Protein AF-A0A5J4TU81-F1 (afdb_monomer_lite)

Foldseek 3Di:
DDPPPPPPQDKDKDWDWDWDQDPVRDIDIDIDIDIGSPPDLALVVVLVVVLVVCVDPVCVPAQEDEAEACLPPRCPHPVNVCQLQPPVHHSDPNYHYDYDRNHNDPPVVVVVVVD

Sequence (115 aa):
MSHSFFEQLPVTYLNAICFKIDENNELVEKSIAILSPVISHTGSFTLSSLARLFQSEFFNDIKTCFGYSDGGPHFRNQQLVCMLLRKGAPLIKDVMFQVSFCELFRGKEHVDQFF

Radius of gyration: 16.77 Å; chains: 1; bounding box: 57×35×37 Å

pLDDT: mean 76.43, std 12.28, range [37.78, 92.19]

Secondary structure (DSSP, 8-state):
-----------EEEEEEEEEE-TTS-EEEEEEEEEES-----HHHHHHHHHHHTTSGGGTT--EEEEE----TTTS-HHHHHHHH-TTS-SSTT-EEEEES--S-SSHHHHGGG-

Organism: NCBI:txid222440

Structure (mmCIF, N/CA/C/O backbone):
data_AF-A0A5J4TU81-F1
#
_entry.id   AF-A0A5J4TU81-F1
#
loop_
_atom_site.group_PDB
_atom_site.id
_atom_site.type_symbol
_atom_site.label_atom_id
_atom_site.label_alt_id
_atom_site.label_comp_id
_atom_site.label_asym_id
_atom_site.label_entity_id
_atom_site.label_seq_id
_atom_site.pdbx_PDB_ins_code
_atom_site.Cartn_x
_atom_site.Cartn_y
_atom_site.Cartn_z
_atom_site.occupancy
_atom_site.B_iso_or_equiv
_atom_site.auth_seq_id
_atom_site.auth_comp_id
_at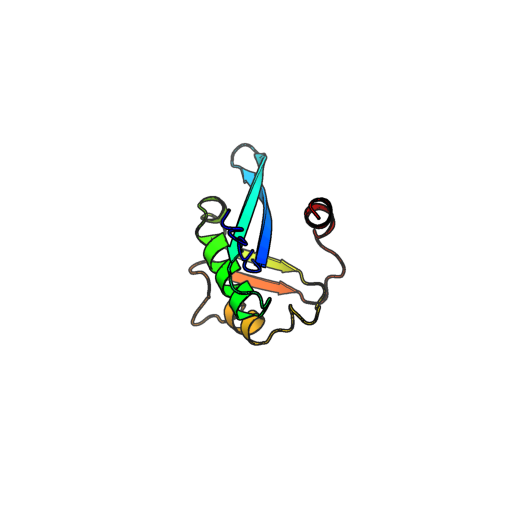om_site.auth_asym_id
_atom_site.auth_atom_id
_atom_site.pdbx_PDB_model_num
ATOM 1 N N . MET A 1 1 ? 47.410 9.558 -2.518 1.00 37.78 1 MET A N 1
ATOM 2 C CA . MET A 1 1 ? 46.058 10.069 -2.212 1.00 37.78 1 MET A CA 1
ATOM 3 C C . MET A 1 1 ? 45.063 9.143 -2.891 1.00 37.78 1 MET A C 1
ATOM 5 O O . MET A 1 1 ? 45.043 9.116 -4.113 1.00 37.78 1 MET A O 1
ATOM 9 N N . SER A 1 2 ? 44.346 8.299 -2.143 1.00 44.12 2 SER A N 1
ATOM 10 C CA . SER A 1 2 ? 43.311 7.439 -2.726 1.00 44.12 2 SER A CA 1
ATOM 11 C C . SER A 1 2 ? 42.053 8.273 -2.936 1.00 44.12 2 SER A C 1
ATOM 13 O O . SER A 1 2 ? 41.410 8.684 -1.972 1.00 44.12 2 SER A O 1
ATOM 15 N N . HIS A 1 3 ? 41.710 8.542 -4.192 1.00 45.94 3 HIS A N 1
ATOM 16 C CA . HIS A 1 3 ? 40.361 8.964 -4.536 1.00 45.94 3 HIS A CA 1
ATOM 17 C C . HIS A 1 3 ? 39.448 7.753 -4.359 1.00 45.94 3 HIS A C 1
ATOM 19 O O . HIS A 1 3 ? 39.275 6.949 -5.270 1.00 45.94 3 HIS A O 1
ATOM 25 N N . SER A 1 4 ? 38.914 7.593 -3.152 1.00 50.62 4 SER A N 1
ATOM 26 C CA . SER A 1 4 ? 37.779 6.715 -2.909 1.00 50.62 4 SER A CA 1
ATOM 27 C C . SER A 1 4 ? 36.593 7.341 -3.636 1.00 50.62 4 SER A C 1
ATOM 29 O O . SER A 1 4 ? 35.949 8.252 -3.119 1.00 50.62 4 SER A O 1
ATOM 31 N N . PHE A 1 5 ? 36.348 6.920 -4.876 1.00 52.16 5 PHE A N 1
ATOM 32 C CA . PHE A 1 5 ? 35.055 7.147 -5.501 1.00 52.16 5 PHE A CA 1
ATOM 33 C C . PHE A 1 5 ? 34.042 6.408 -4.632 1.00 52.16 5 PHE A C 1
ATOM 35 O O . PHE A 1 5 ? 34.023 5.180 -4.595 1.00 52.16 5 PHE A O 1
ATOM 42 N N . PHE A 1 6 ? 33.239 7.146 -3.871 1.00 52.78 6 PHE A N 1
ATOM 43 C CA . PHE A 1 6 ? 31.991 6.589 -3.383 1.00 52.78 6 PHE A CA 1
ATOM 44 C C . PHE A 1 6 ? 31.163 6.318 -4.638 1.00 52.78 6 PHE A C 1
ATOM 46 O O . PHE A 1 6 ? 30.644 7.255 -5.242 1.00 52.78 6 PHE A O 1
ATOM 53 N N . GLU A 1 7 ? 31.101 5.062 -5.083 1.00 59.34 7 GLU A N 1
ATOM 54 C CA . GLU A 1 7 ? 30.085 4.643 -6.041 1.00 59.34 7 GLU A CA 1
ATOM 55 C C . GLU A 1 7 ? 28.736 4.894 -5.363 1.00 59.34 7 GLU A C 1
ATOM 57 O O . GLU A 1 7 ? 28.292 4.122 -4.512 1.00 59.34 7 GLU A O 1
ATOM 62 N N . GLN A 1 8 ? 28.116 6.038 -5.660 1.00 60.78 8 GLN A N 1
ATOM 63 C CA . GLN A 1 8 ? 26.733 6.284 -5.287 1.00 60.78 8 GLN A CA 1
ATOM 64 C C . GLN A 1 8 ? 25.894 5.285 -6.070 1.00 60.78 8 GLN A C 1
ATOM 66 O O . GLN A 1 8 ? 25.576 5.490 -7.241 1.00 60.78 8 GLN A O 1
ATOM 71 N N . LEU A 1 9 ? 25.591 4.161 -5.425 1.00 64.31 9 LEU A N 1
ATOM 72 C CA . LEU A 1 9 ? 24.659 3.197 -5.972 1.00 64.31 9 LEU A CA 1
ATOM 73 C C . LEU A 1 9 ? 23.308 3.905 -6.124 1.00 64.31 9 LEU A C 1
ATOM 75 O O . LEU A 1 9 ? 22.847 4.526 -5.162 1.00 64.31 9 LEU A O 1
ATOM 79 N N . PRO A 1 10 ? 22.676 3.852 -7.306 1.00 68.62 10 PRO A N 1
ATOM 80 C CA . PRO A 1 10 ? 21.355 4.429 -7.489 1.00 68.62 10 PRO A CA 1
ATOM 81 C C . PRO A 1 10 ? 20.379 3.784 -6.499 1.00 68.62 10 PRO A C 1
ATOM 83 O O . PRO A 1 10 ? 20.224 2.563 -6.459 1.00 68.62 10 PRO A O 1
ATOM 86 N N . VAL A 1 11 ? 19.738 4.618 -5.681 1.00 73.38 11 VAL A N 1
ATOM 87 C CA . VAL A 1 11 ? 18.707 4.206 -4.726 1.00 73.38 11 VAL A CA 1
ATOM 88 C C . VAL A 1 11 ? 17.373 4.716 -5.239 1.00 73.38 11 VAL A C 1
ATOM 90 O O . VAL A 1 11 ? 17.218 5.898 -5.539 1.00 73.38 11 VAL A O 1
ATOM 93 N N . THR A 1 12 ? 16.397 3.825 -5.321 1.00 74.06 12 THR A N 1
ATOM 94 C CA . THR A 1 12 ? 15.008 4.199 -5.533 1.00 74.06 12 THR A CA 1
ATOM 95 C C . THR A 1 12 ? 14.361 4.543 -4.200 1.00 74.06 12 THR A C 1
ATOM 97 O O . THR A 1 12 ? 14.566 3.880 -3.182 1.00 74.06 12 THR A O 1
ATOM 100 N N . TYR A 1 13 ? 13.538 5.581 -4.227 1.00 76.12 13 TYR A N 1
ATOM 101 C CA . TYR A 1 13 ? 12.821 6.100 -3.080 1.00 76.12 13 TYR A CA 1
ATOM 102 C C . TYR A 1 13 ? 11.319 6.079 -3.360 1.00 76.12 13 TYR A C 1
ATOM 104 O O . TYR A 1 13 ? 10.870 6.462 -4.442 1.00 76.12 13 TYR A O 1
ATOM 112 N N . LEU A 1 14 ? 10.547 5.607 -2.384 1.00 78.81 14 LEU A N 1
ATOM 113 C CA . LEU A 1 14 ? 9.104 5.792 -2.333 1.00 78.81 14 LEU A CA 1
ATOM 114 C C . LEU A 1 14 ? 8.772 6.592 -1.079 1.00 78.81 14 LEU A C 1
ATOM 116 O O . LEU A 1 14 ? 9.141 6.185 0.023 1.00 78.81 14 LEU A O 1
ATOM 120 N N . ASN A 1 15 ? 8.054 7.698 -1.259 1.00 80.81 15 ASN A N 1
ATOM 121 C CA . ASN A 1 15 ? 7.467 8.445 -0.158 1.00 80.81 15 ASN A CA 1
ATOM 122 C C . ASN A 1 15 ? 5.984 8.134 -0.031 1.00 80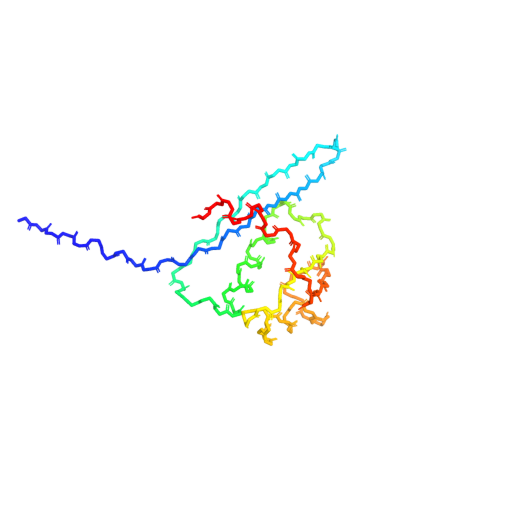.81 15 ASN A C 1
ATOM 124 O O . ASN A 1 15 ? 5.276 8.059 -1.037 1.00 80.81 15 ASN A O 1
ATOM 128 N N . ALA A 1 16 ? 5.510 8.037 1.201 1.00 82.38 16 ALA A N 1
ATOM 129 C CA . ALA A 1 16 ? 4.096 8.062 1.514 1.00 82.38 16 ALA A CA 1
ATOM 130 C C . ALA A 1 16 ? 3.852 9.127 2.579 1.00 82.38 16 ALA A C 1
ATOM 132 O O . ALA A 1 16 ? 4.453 9.083 3.649 1.00 82.38 16 ALA A O 1
ATOM 133 N N . ILE A 1 17 ? 2.954 10.061 2.285 1.00 82.62 17 ILE A N 1
ATOM 134 C CA . ILE A 1 17 ? 2.450 11.025 3.261 1.00 82.62 17 ILE A CA 1
ATOM 135 C C . ILE A 1 17 ? 1.053 10.574 3.629 1.00 82.62 17 ILE A C 1
ATOM 137 O O . ILE A 1 17 ? 0.208 10.333 2.765 1.00 82.62 17 ILE A O 1
ATOM 141 N N . CYS A 1 18 ? 0.855 10.346 4.914 1.00 85.44 18 CYS A N 1
ATOM 142 C CA . CYS A 1 18 ? -0.309 9.664 5.433 1.00 85.44 18 CYS A CA 1
ATOM 143 C C . CYS A 1 18 ? -0.993 10.575 6.434 1.00 85.44 18 CYS A C 1
ATOM 145 O O . CYS A 1 18 ? -0.379 11.020 7.396 1.00 85.44 18 CYS A O 1
ATOM 147 N N . PHE A 1 19 ? -2.273 10.820 6.203 1.00 85.31 19 PHE A N 1
ATOM 148 C CA . PHE A 1 19 ? -3.102 11.644 7.061 1.00 85.31 19 PHE A CA 1
ATOM 149 C C . PHE A 1 19 ? -4.134 10.755 7.739 1.00 85.31 19 PHE A C 1
ATOM 151 O O . PHE A 1 19 ? -4.728 9.883 7.097 1.00 85.31 19 PHE A O 1
ATOM 158 N N . LYS A 1 20 ? -4.346 10.973 9.030 1.00 87.38 20 LYS A N 1
ATOM 159 C CA . LYS A 1 20 ? -5.340 10.261 9.827 1.00 87.38 20 LYS A CA 1
ATOM 160 C C . LYS A 1 20 ? -5.961 11.228 10.821 1.00 87.38 20 LYS A C 1
ATOM 162 O O . LYS A 1 20 ? -5.258 12.067 11.359 1.00 87.38 20 LYS A O 1
ATOM 167 N N . ILE A 1 21 ? -7.260 11.104 11.061 1.00 88.00 21 ILE A N 1
ATOM 168 C CA . ILE A 1 21 ? -7.905 11.763 12.198 1.00 88.00 21 ILE A CA 1
ATOM 169 C C . ILE A 1 21 ? -7.839 10.788 13.372 1.00 88.00 21 ILE A C 1
ATOM 171 O O . ILE A 1 21 ? -8.219 9.623 13.213 1.00 88.00 21 ILE A O 1
ATOM 175 N N . ASP A 1 22 ? -7.294 11.223 14.502 1.00 86.75 22 ASP A N 1
ATOM 176 C CA . ASP A 1 22 ? -7.188 10.393 15.700 1.00 86.75 22 ASP A CA 1
ATOM 177 C C . ASP A 1 22 ? -8.487 10.381 16.531 1.00 86.75 22 ASP A C 1
ATOM 179 O O . ASP A 1 22 ? -9.513 10.954 16.160 1.00 86.75 22 ASP A O 1
ATOM 183 N N . GLU A 1 23 ? -8.450 9.694 17.671 1.00 88.88 23 GLU A N 1
ATOM 184 C CA . GLU A 1 23 ? -9.578 9.599 18.605 1.00 88.88 23 GLU A CA 1
ATOM 185 C C . GLU A 1 23 ? -9.982 10.940 19.240 1.00 88.88 23 GLU A C 1
ATOM 187 O O . GLU A 1 23 ? -11.118 11.079 19.697 1.00 88.88 23 GLU A O 1
ATOM 192 N N . ASN A 1 24 ? -9.098 11.940 19.212 1.00 92.19 24 ASN A N 1
ATOM 193 C CA . ASN A 1 24 ? -9.345 13.294 19.710 1.00 92.19 24 ASN A CA 1
ATOM 194 C C . ASN A 1 24 ? -9.852 14.240 18.613 1.00 92.19 24 ASN A C 1
ATOM 196 O O . ASN A 1 24 ? -10.059 15.427 18.870 1.00 92.19 24 ASN A O 1
ATOM 200 N N . ASN A 1 25 ? -10.098 13.716 17.407 1.00 90.00 25 ASN A N 1
ATOM 201 C CA . ASN A 1 25 ? -10.478 14.479 16.224 1.00 90.00 25 ASN A CA 1
ATOM 202 C C . ASN A 1 25 ? -9.366 15.433 15.731 1.00 90.00 25 ASN A C 1
ATOM 204 O O . ASN A 1 25 ? -9.653 16.439 15.075 1.00 90.00 25 ASN A O 1
ATOM 208 N N . GLU A 1 26 ? -8.102 15.111 16.018 1.00 91.00 26 GLU A N 1
ATOM 209 C CA . GLU A 1 26 ? -6.932 15.846 15.537 1.00 91.00 26 GLU A CA 1
ATOM 210 C C . GLU A 1 26 ? -6.351 15.202 14.272 1.00 91.00 26 GLU A C 1
ATOM 212 O O . GLU A 1 26 ? -6.334 13.980 14.111 1.00 91.00 26 GLU A O 1
ATOM 217 N N . LEU A 1 27 ? -5.867 16.038 13.348 1.00 88.62 27 LEU A N 1
ATOM 218 C CA . LEU A 1 27 ? -5.195 15.573 12.138 1.00 88.62 27 LEU A CA 1
ATOM 219 C C . LEU A 1 27 ? -3.754 15.171 12.467 1.00 88.62 27 LEU A C 1
ATOM 221 O O . LEU A 1 27 ? -2.914 16.016 12.769 1.00 88.62 27 LEU A O 1
ATO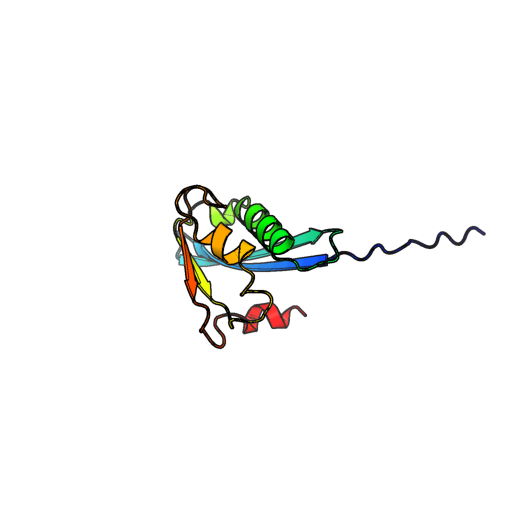M 225 N N . VAL A 1 28 ? -3.458 13.886 12.327 1.00 90.12 28 VAL A N 1
ATOM 226 C CA . VAL A 1 28 ? -2.121 13.315 12.449 1.00 90.12 28 VAL A CA 1
ATOM 227 C C . VAL A 1 28 ? -1.549 13.072 11.059 1.00 90.12 28 VAL A C 1
ATOM 229 O O . VAL A 1 28 ? -2.118 12.331 10.252 1.00 90.12 28 VAL A O 1
ATOM 232 N N . GLU A 1 29 ? -0.392 13.669 10.794 1.00 89.75 29 GLU A N 1
ATOM 233 C CA . GLU A 1 29 ? 0.400 13.429 9.592 1.00 89.75 29 GLU A CA 1
ATOM 234 C C . GLU A 1 29 ? 1.568 12.484 9.898 1.00 89.75 29 GLU A C 1
ATOM 236 O O . GLU A 1 29 ? 2.254 12.609 10.916 1.00 89.75 29 GLU A O 1
ATOM 241 N N . LYS A 1 30 ? 1.826 11.541 8.993 1.00 88.00 30 LYS A N 1
ATOM 242 C CA . LYS A 1 30 ? 2.998 10.674 9.033 1.00 88.00 30 LYS A CA 1
ATOM 243 C C . LYS A 1 30 ? 3.629 10.562 7.655 1.00 88.00 30 LYS A C 1
ATOM 245 O O . LYS A 1 30 ? 3.003 10.081 6.716 1.00 88.00 30 LYS A O 1
ATOM 250 N N . SER A 1 31 ? 4.897 10.945 7.567 1.00 86.81 31 SER A N 1
ATOM 251 C CA . SER A 1 31 ? 5.727 10.732 6.383 1.00 86.81 31 SER A CA 1
ATOM 252 C C . SER A 1 31 ? 6.534 9.444 6.541 1.00 86.81 31 SER A C 1
ATOM 254 O O . SER A 1 31 ? 7.211 9.239 7.554 1.00 86.81 31 SER A O 1
ATOM 256 N N . ILE A 1 32 ? 6.428 8.541 5.569 1.00 85.88 32 ILE A N 1
ATOM 257 C CA . ILE A 1 32 ? 7.133 7.259 5.545 1.00 85.88 32 ILE A CA 1
ATOM 258 C C . ILE A 1 32 ? 7.925 7.166 4.246 1.00 85.88 32 ILE A C 1
ATOM 260 O O . ILE A 1 32 ? 7.368 7.017 3.159 1.00 85.88 32 ILE A O 1
ATOM 264 N N . ALA A 1 33 ? 9.245 7.188 4.394 1.00 85.38 33 ALA A N 1
ATOM 265 C CA . ALA A 1 33 ? 10.200 6.993 3.319 1.00 85.38 33 ALA A CA 1
ATOM 266 C C . ALA A 1 33 ? 10.668 5.533 3.272 1.00 85.38 33 ALA A C 1
ATOM 268 O O . ALA A 1 33 ? 11.159 4.992 4.266 1.00 85.38 33 ALA A O 1
ATOM 269 N N . ILE A 1 34 ? 10.562 4.901 2.104 1.00 83.31 34 ILE A N 1
ATOM 270 C CA . ILE A 1 34 ? 11.105 3.568 1.836 1.00 83.31 34 ILE A CA 1
ATOM 271 C C . ILE A 1 34 ? 12.215 3.713 0.800 1.00 83.31 34 ILE A C 1
ATOM 273 O O . ILE A 1 34 ? 11.970 4.095 -0.344 1.00 83.31 34 ILE A O 1
ATOM 277 N N . LEU A 1 35 ? 13.441 3.400 1.217 1.00 81.12 35 LEU A N 1
ATOM 278 C CA . LEU A 1 35 ? 14.627 3.384 0.366 1.00 81.12 35 LEU A CA 1
ATOM 279 C C . LEU A 1 35 ? 14.915 1.957 -0.092 1.00 81.12 35 LEU A C 1
ATOM 281 O O . LEU A 1 35 ? 14.829 1.015 0.699 1.00 81.12 35 LEU A O 1
ATOM 285 N N . SER A 1 36 ? 15.273 1.797 -1.361 1.00 76.94 36 SER A N 1
ATOM 286 C CA . SER A 1 36 ? 15.592 0.497 -1.941 1.00 76.94 36 SER A CA 1
ATOM 287 C C . SER A 1 36 ? 16.707 0.598 -2.977 1.00 76.94 36 SER A C 1
ATOM 289 O O . SER A 1 36 ? 16.663 1.482 -3.828 1.00 76.94 36 SER A O 1
ATOM 291 N N . PRO A 1 37 ? 17.669 -0.340 -2.987 1.00 73.50 37 PRO A N 1
ATOM 292 C CA . PRO A 1 37 ? 18.662 -0.435 -4.058 1.00 73.50 37 PRO A CA 1
ATOM 293 C C . PRO A 1 37 ? 18.055 -0.936 -5.384 1.00 73.50 37 PRO A C 1
ATOM 295 O O . PRO A 1 37 ? 18.741 -1.011 -6.400 1.00 73.50 37 PRO A O 1
ATOM 298 N N . VAL A 1 38 ? 16.773 -1.326 -5.395 1.00 72.44 38 VAL A N 1
ATOM 299 C CA . VAL A 1 38 ? 16.068 -1.760 -6.606 1.00 72.44 38 VAL A CA 1
ATOM 300 C C . VAL A 1 38 ? 15.721 -0.539 -7.451 1.00 72.44 38 VAL A C 1
ATOM 302 O O . VAL A 1 38 ? 14.710 0.106 -7.212 1.00 72.44 38 VAL A O 1
ATOM 305 N N . ILE A 1 39 ? 16.516 -0.293 -8.489 1.00 69.56 39 ILE A N 1
ATOM 306 C CA . ILE A 1 39 ? 16.373 0.838 -9.425 1.00 69.56 39 ILE A CA 1
ATOM 307 C C . ILE A 1 39 ? 15.108 0.815 -10.296 1.00 69.56 39 ILE A C 1
ATOM 309 O O . ILE A 1 39 ? 14.805 1.774 -11.002 1.00 69.56 39 ILE A O 1
ATOM 313 N N . SER A 1 40 ? 14.390 -0.308 -10.316 1.00 67.06 40 SER A N 1
ATOM 314 C CA . SER A 1 40 ? 13.237 -0.498 -11.192 1.00 67.06 40 SER A CA 1
ATOM 315 C C . SER A 1 40 ? 11.933 -0.320 -10.415 1.00 67.06 40 SER A C 1
ATOM 317 O O . SER A 1 40 ? 11.614 -1.104 -9.521 1.00 67.06 40 SER A O 1
ATOM 319 N N . HIS A 1 41 ? 11.139 0.683 -10.799 1.00 67.44 41 HIS A N 1
ATOM 320 C CA . HIS A 1 41 ? 9.782 0.919 -10.288 1.00 67.44 41 HIS A CA 1
ATOM 321 C C . HIS A 1 41 ? 8.778 -0.073 -10.901 1.00 67.44 41 HIS A C 1
ATOM 323 O O . HIS A 1 41 ? 7.808 0.291 -11.569 1.00 67.44 41 HIS A O 1
ATOM 329 N N . THR A 1 42 ? 9.067 -1.359 -10.734 1.00 74.44 42 THR A N 1
ATOM 330 C CA . THR A 1 42 ? 8.214 -2.465 -11.165 1.00 74.44 42 THR A CA 1
ATOM 331 C C . THR A 1 42 ? 7.057 -2.662 -10.186 1.00 74.44 42 THR A C 1
ATOM 333 O O . THR A 1 42 ? 7.109 -2.219 -9.039 1.00 74.44 42 THR A O 1
ATOM 336 N N . GLY A 1 43 ? 6.011 -3.378 -10.613 1.00 74.25 43 GLY A N 1
ATOM 337 C CA . GLY A 1 43 ? 4.882 -3.702 -9.737 1.00 74.25 43 GLY A CA 1
ATOM 338 C C . GLY A 1 43 ? 5.307 -4.448 -8.467 1.00 74.25 43 GLY A C 1
ATOM 339 O O . GLY A 1 43 ? 4.740 -4.206 -7.407 1.00 74.25 43 GLY A O 1
ATOM 340 N N . SER A 1 44 ? 6.344 -5.290 -8.535 1.00 78.12 44 SER A N 1
ATOM 341 C CA . SER A 1 44 ? 6.917 -5.961 -7.361 1.00 78.12 44 SER A CA 1
ATOM 342 C C . SER A 1 44 ? 7.532 -4.980 -6.364 1.00 78.12 44 SER A C 1
ATOM 344 O O . SER A 1 44 ? 7.279 -5.117 -5.170 1.00 78.12 44 SER A O 1
ATOM 346 N N . PHE A 1 45 ? 8.271 -3.966 -6.830 1.00 79.50 45 PHE A N 1
ATOM 347 C CA . PHE A 1 45 ? 8.797 -2.918 -5.954 1.00 79.50 45 PHE A CA 1
ATOM 348 C C . PHE A 1 45 ? 7.661 -2.175 -5.239 1.00 79.50 45 PHE A C 1
ATOM 350 O O . PHE A 1 45 ? 7.693 -2.029 -4.018 1.00 79.50 45 PHE A O 1
ATOM 357 N N . THR A 1 46 ? 6.612 -1.780 -5.968 1.00 79.50 46 THR A N 1
ATOM 358 C CA . THR A 1 46 ? 5.444 -1.116 -5.372 1.00 79.50 46 THR A CA 1
ATOM 359 C C . THR A 1 46 ? 4.748 -1.998 -4.333 1.00 79.50 46 THR A C 1
ATOM 361 O O . THR A 1 46 ? 4.401 -1.513 -3.258 1.00 79.50 46 THR A O 1
ATOM 364 N N . LEU A 1 47 ? 4.579 -3.295 -4.610 1.00 84.00 47 LEU A N 1
ATOM 365 C CA . LEU A 1 47 ? 3.971 -4.244 -3.671 1.00 84.00 47 LEU A CA 1
ATOM 366 C C . LEU A 1 47 ? 4.808 -4.425 -2.401 1.00 84.00 47 LEU A C 1
ATOM 368 O O . LEU A 1 47 ? 4.250 -4.428 -1.305 1.00 84.00 47 LEU A O 1
ATOM 372 N N . SER A 1 48 ? 6.132 -4.541 -2.525 1.00 84.62 48 SER A N 1
ATOM 373 C CA . SE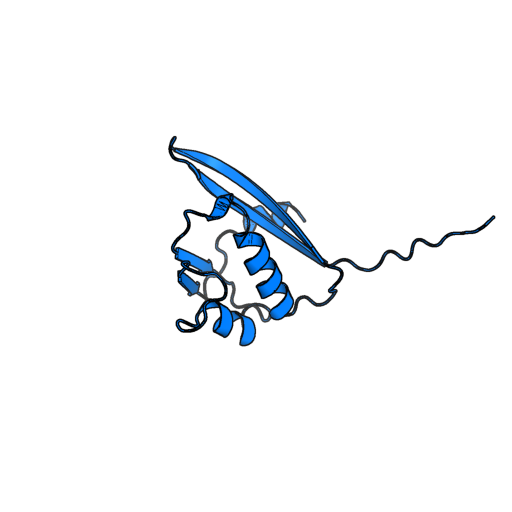R A 1 48 ? 7.032 -4.625 -1.369 1.00 84.62 48 SER A CA 1
ATOM 374 C C . SER A 1 48 ? 6.987 -3.353 -0.526 1.00 84.62 48 SER A C 1
ATOM 376 O O . SER A 1 48 ? 6.902 -3.436 0.700 1.00 84.62 48 SER A O 1
ATOM 378 N N . SER A 1 49 ? 6.982 -2.187 -1.171 1.00 85.50 49 SER A N 1
ATOM 379 C CA . SER A 1 49 ? 6.863 -0.901 -0.486 1.00 85.50 49 SER A CA 1
ATOM 380 C C . SER A 1 49 ? 5.525 -0.767 0.237 1.00 85.50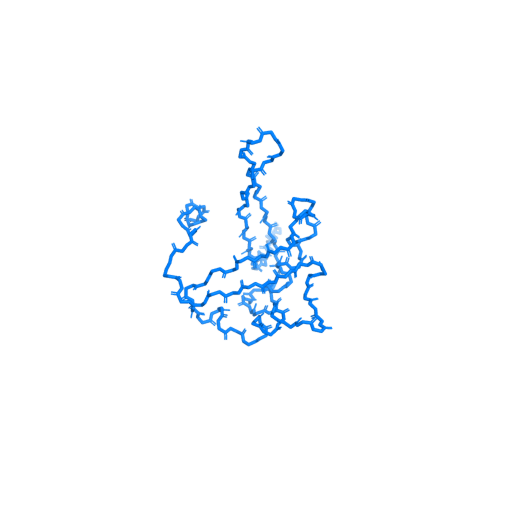 49 SER A C 1
ATOM 382 O O . SER A 1 49 ? 5.501 -0.377 1.400 1.00 85.50 49 SER A O 1
ATOM 384 N N . LEU A 1 50 ? 4.415 -1.170 -0.386 1.00 86.19 50 LEU A N 1
ATOM 385 C CA . LEU A 1 50 ? 3.106 -1.146 0.264 1.00 86.19 50 LEU A CA 1
ATOM 386 C C . LEU A 1 50 ? 3.039 -2.120 1.448 1.00 86.19 50 LEU A C 1
ATOM 388 O O . LEU A 1 50 ? 2.581 -1.750 2.525 1.00 86.19 50 LEU A O 1
ATOM 392 N N . ALA A 1 51 ? 3.550 -3.342 1.290 1.00 88.31 51 ALA A N 1
ATOM 393 C CA . ALA A 1 51 ? 3.613 -4.305 2.386 1.00 88.31 51 ALA A CA 1
ATOM 394 C C . ALA A 1 51 ? 4.447 -3.771 3.564 1.00 88.31 51 ALA A C 1
ATOM 396 O O . ALA A 1 51 ? 4.068 -3.952 4.719 1.00 88.31 51 ALA A O 1
ATOM 397 N N . ARG A 1 52 ? 5.556 -3.076 3.284 1.00 89.19 52 ARG A N 1
ATOM 398 C CA . ARG A 1 52 ? 6.394 -2.436 4.306 1.00 89.19 52 ARG A CA 1
ATOM 399 C C . ARG A 1 52 ? 5.700 -1.238 4.956 1.00 89.19 52 ARG A C 1
ATOM 401 O O . ARG A 1 52 ? 5.821 -1.073 6.166 1.00 89.19 52 ARG A O 1
ATOM 408 N N . LEU A 1 53 ? 4.955 -0.443 4.190 1.00 89.12 53 LEU A N 1
ATOM 409 C CA . LEU A 1 53 ? 4.175 0.688 4.697 1.00 89.12 53 LEU A CA 1
ATOM 410 C C . LEU A 1 53 ? 3.168 0.228 5.764 1.00 89.12 53 LEU A C 1
ATOM 412 O O . LEU A 1 53 ? 3.124 0.790 6.856 1.00 89.12 53 LEU A O 1
ATOM 416 N N . PHE A 1 54 ? 2.442 -0.857 5.487 1.00 89.38 54 PHE A N 1
ATOM 417 C CA . PHE A 1 54 ? 1.437 -1.430 6.390 1.00 89.38 54 PHE A CA 1
ATOM 418 C C . PHE A 1 54 ? 2.009 -2.179 7.605 1.00 89.38 54 PHE A C 1
ATOM 420 O O . PHE A 1 54 ? 1.247 -2.620 8.457 1.00 89.38 54 PHE A O 1
ATOM 427 N N . GLN A 1 55 ? 3.334 -2.296 7.732 1.00 90.12 55 GLN A N 1
ATOM 428 C CA . GLN A 1 55 ? 3.961 -2.709 8.996 1.00 90.12 55 GLN A CA 1
ATOM 429 C C . GLN A 1 55 ? 4.033 -1.559 10.008 1.00 90.12 55 GLN A C 1
ATOM 431 O O . GLN A 1 55 ? 4.380 -1.783 11.164 1.00 90.12 55 GLN A O 1
ATOM 436 N N . SER A 1 56 ? 3.752 -0.321 9.586 1.00 88.88 56 SER A N 1
ATOM 437 C CA . SER A 1 56 ? 3.694 0.810 10.500 1.00 88.88 56 SER A CA 1
ATOM 438 C C . SER A 1 56 ? 2.445 0.737 11.370 1.00 88.88 56 SER A C 1
ATOM 440 O O . SER A 1 56 ? 1.338 0.622 10.850 1.00 88.88 56 SER A O 1
ATOM 442 N N . GLU A 1 57 ? 2.612 0.946 12.677 1.00 90.12 57 GLU A N 1
ATOM 443 C CA . GLU A 1 57 ? 1.500 0.989 13.640 1.00 90.12 57 GLU A CA 1
ATOM 444 C C . GLU A 1 57 ? 0.427 2.029 13.292 1.00 90.12 57 GLU A C 1
ATOM 446 O O . GLU A 1 57 ? -0.726 1.893 13.688 1.00 90.12 57 GLU A O 1
ATOM 451 N N . PHE A 1 58 ? 0.793 3.029 12.486 1.00 89.31 58 PHE A N 1
ATOM 452 C CA . PHE A 1 58 ? -0.114 4.049 11.964 1.00 89.31 58 PHE A CA 1
ATOM 453 C C . PHE A 1 58 ? -1.319 3.465 11.210 1.00 89.31 58 PHE A C 1
ATOM 455 O O . PHE A 1 58 ? -2.369 4.099 11.175 1.00 89.31 58 PHE A O 1
ATOM 462 N N . PHE A 1 59 ? -1.178 2.266 10.631 1.00 89.31 59 PHE A N 1
ATOM 463 C CA . PHE A 1 59 ? -2.224 1.614 9.840 1.00 89.31 59 PHE A CA 1
ATOM 464 C C . PHE A 1 59 ? -2.909 0.439 10.550 1.00 89.31 59 PHE A C 1
ATOM 466 O O . PHE A 1 59 ? -3.742 -0.222 9.932 1.00 89.31 59 PHE A O 1
ATOM 473 N N . ASN A 1 60 ? -2.583 0.147 11.815 1.00 89.62 60 ASN A N 1
ATOM 474 C CA . ASN A 1 60 ? -3.077 -1.058 12.503 1.00 89.62 60 ASN A CA 1
ATOM 475 C C . ASN A 1 60 ? -4.610 -1.115 12.634 1.00 89.62 60 ASN A C 1
ATOM 477 O O . ASN A 1 60 ? -5.195 -2.196 12.732 1.00 89.62 60 ASN A O 1
ATOM 481 N N . ASP A 1 61 ? -5.268 0.039 12.636 1.00 89.00 61 ASP A N 1
ATOM 482 C CA . ASP A 1 61 ? -6.719 0.179 12.734 1.00 89.00 61 ASP A CA 1
ATOM 483 C C . ASP A 1 61 ? -7.421 0.301 11.372 1.00 89.00 61 ASP A C 1
ATOM 485 O O . ASP A 1 61 ? -8.651 0.329 11.301 1.00 89.00 61 ASP A O 1
ATOM 489 N N . ILE A 1 62 ? -6.668 0.307 10.271 1.00 87.44 62 ILE A N 1
ATOM 490 C CA . ILE A 1 62 ? -7.233 0.367 8.926 1.00 87.44 62 ILE A CA 1
ATOM 491 C C . ILE A 1 62 ? -7.763 -1.011 8.530 1.00 87.44 62 ILE A C 1
ATOM 493 O O . ILE A 1 62 ? -7.036 -1.999 8.517 1.00 87.44 62 ILE A O 1
ATOM 497 N N . LYS A 1 63 ? -9.047 -1.076 8.162 1.00 88.31 63 LYS A N 1
ATOM 498 C CA . LYS A 1 63 ? -9.699 -2.299 7.648 1.00 88.31 63 LYS A CA 1
ATOM 499 C C . LYS A 1 63 ? -10.012 -2.250 6.162 1.00 88.31 63 LYS A C 1
ATOM 501 O O . LYS A 1 63 ? -10.170 -3.290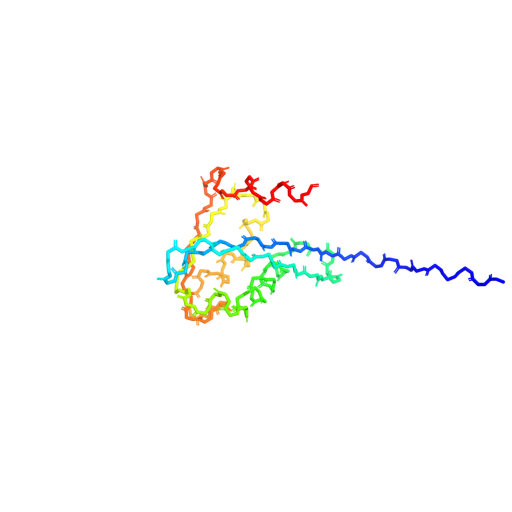 5.530 1.00 88.31 63 LYS A O 1
ATOM 506 N N . THR A 1 64 ? -10.110 -1.051 5.598 1.00 86.44 64 THR A N 1
ATOM 507 C CA . THR A 1 64 ? -10.388 -0.850 4.177 1.00 86.44 64 THR A CA 1
ATOM 508 C C . THR A 1 64 ? -9.477 0.233 3.629 1.00 86.44 64 THR A C 1
ATOM 510 O O . THR A 1 64 ? -9.349 1.298 4.225 1.00 86.44 64 THR A O 1
ATOM 513 N N . CYS A 1 65 ? -8.866 -0.035 2.482 1.00 86.06 65 CYS A N 1
ATOM 514 C CA . CYS A 1 65 ? -8.071 0.919 1.733 1.00 86.06 65 CYS A CA 1
ATOM 515 C C . CYS A 1 65 ? -8.745 1.182 0.384 1.00 86.06 65 CYS A C 1
ATOM 517 O O . CYS A 1 65 ? -8.948 0.259 -0.409 1.00 86.06 65 CYS A O 1
ATOM 519 N N . PHE A 1 66 ? -9.081 2.445 0.129 1.00 82.88 66 PHE A N 1
ATOM 520 C CA . PHE A 1 66 ? -9.566 2.910 -1.165 1.00 82.88 66 PHE A CA 1
ATOM 521 C C . PHE A 1 66 ? -8.396 3.543 -1.919 1.00 82.88 66 PHE A C 1
ATOM 523 O O . PHE A 1 66 ? -7.954 4.643 -1.595 1.00 82.88 66 PHE A O 1
ATOM 530 N N . GLY A 1 67 ? -7.867 2.820 -2.898 1.00 78.00 67 GLY A N 1
ATOM 531 C CA . GLY A 1 67 ? -6.837 3.296 -3.805 1.00 78.00 67 GLY A CA 1
ATOM 532 C C . GLY A 1 67 ? -7.450 4.063 -4.972 1.00 78.00 67 GLY A C 1
ATOM 533 O O . GLY A 1 67 ? -8.356 3.571 -5.644 1.00 78.00 67 GLY A O 1
ATOM 534 N N . TYR A 1 68 ? -6.912 5.244 -5.248 1.00 77.00 68 TYR A N 1
ATOM 535 C CA . TYR A 1 68 ? -7.246 6.033 -6.428 1.00 77.00 68 TYR A CA 1
ATOM 536 C C . TYR A 1 68 ? -6.013 6.112 -7.319 1.00 77.00 68 TYR A C 1
ATOM 538 O O . TYR A 1 68 ? -4.916 6.409 -6.848 1.00 77.00 68 TYR A O 1
ATOM 546 N N . SER A 1 69 ? -6.183 5.810 -8.599 1.00 73.25 69 SER A N 1
ATOM 547 C CA . SER A 1 69 ? -5.122 5.866 -9.593 1.00 73.25 69 SER A CA 1
ATOM 548 C C . SER A 1 69 ? -5.595 6.649 -10.811 1.00 73.25 69 SER A C 1
ATOM 550 O O . SER A 1 69 ? -6.728 6.483 -11.267 1.00 73.25 69 SER A O 1
ATOM 552 N N . ASP A 1 70 ? -4.675 7.430 -11.376 1.00 73.50 70 ASP A N 1
ATOM 553 C CA . ASP A 1 70 ? -4.811 8.080 -12.685 1.00 73.50 70 ASP A CA 1
ATOM 554 C C . ASP A 1 70 ? -4.780 7.081 -13.858 1.00 73.50 70 ASP A C 1
ATOM 556 O O . ASP A 1 70 ? -4.852 7.462 -15.027 1.00 73.50 70 ASP A O 1
ATOM 560 N N . GLY A 1 71 ? -4.649 5.785 -13.563 1.00 68.94 71 GLY A N 1
ATOM 561 C CA . GLY A 1 71 ? -4.601 4.731 -14.561 1.00 68.94 71 GLY A CA 1
ATOM 562 C C . GLY A 1 71 ? -3.327 4.765 -15.401 1.00 68.94 71 GLY A C 1
ATOM 563 O O . GLY A 1 71 ? -3.328 4.181 -16.490 1.00 68.94 71 GLY A O 1
ATOM 564 N N . GLY A 1 72 ? -2.259 5.418 -14.927 1.00 70.69 72 GLY A N 1
ATOM 565 C CA . GLY A 1 72 ? -0.963 5.435 -15.594 1.00 70.69 72 GLY A CA 1
ATOM 566 C C . GLY A 1 72 ? -0.375 4.024 -15.790 1.00 70.69 72 GLY A C 1
ATOM 567 O O . GLY A 1 72 ? -0.767 3.077 -15.098 1.00 70.69 72 GLY A O 1
ATOM 568 N N . PRO A 1 73 ? 0.592 3.846 -16.710 1.00 67.31 73 PRO A N 1
ATOM 569 C CA . PRO A 1 73 ? 1.142 2.529 -17.058 1.00 67.31 73 PRO A CA 1
ATOM 570 C C . PRO A 1 73 ? 1.661 1.730 -15.853 1.00 67.31 73 PRO A C 1
ATOM 572 O O . PRO A 1 73 ? 1.509 0.511 -15.803 1.00 67.31 73 PRO A O 1
ATOM 575 N N . HIS A 1 74 ? 2.206 2.420 -14.848 1.00 64.50 74 HIS A N 1
ATOM 576 C CA . HIS A 1 74 ? 2.717 1.816 -13.614 1.00 64.50 74 HIS A CA 1
ATOM 577 C C . HIS A 1 74 ? 1.612 1.216 -12.724 1.00 64.50 74 HIS A C 1
ATOM 579 O O . HIS A 1 74 ? 1.860 0.242 -12.015 1.00 64.50 74 HIS A O 1
ATOM 585 N N . PHE A 1 75 ? 0.385 1.742 -12.797 1.00 62.50 75 PHE A N 1
ATOM 586 C CA . PHE A 1 75 ? -0.765 1.272 -12.016 1.00 62.50 75 PHE A CA 1
ATOM 587 C C . PHE A 1 75 ? -1.619 0.238 -12.752 1.00 62.50 75 PHE A C 1
ATOM 589 O O . PHE A 1 75 ? -2.300 -0.562 -12.113 1.00 62.50 75 PHE A O 1
ATOM 596 N N . ARG A 1 76 ? -1.519 0.167 -14.085 1.00 66.44 76 ARG A N 1
ATOM 597 C CA . ARG A 1 76 ? -2.085 -0.927 -14.899 1.00 66.44 76 ARG A CA 1
ATOM 598 C C . ARG A 1 76 ? -1.219 -2.193 -14.884 1.00 66.44 76 ARG A C 1
ATOM 600 O O . ARG A 1 76 ? -1.324 -3.038 -15.771 1.00 66.44 76 ARG A O 1
ATOM 607 N N . ASN A 1 77 ? -0.349 -2.343 -13.889 1.00 74.06 77 ASN A N 1
ATOM 608 C CA . ASN A 1 77 ? 0.448 -3.544 -13.723 1.00 74.06 77 ASN A CA 1
ATOM 609 C C . ASN A 1 77 ? -0.443 -4.684 -13.199 1.00 74.06 77 ASN A C 1
ATOM 611 O O . ASN A 1 77 ? -0.926 -4.629 -12.068 1.00 74.06 77 ASN A O 1
ATOM 615 N N . GLN A 1 78 ? -0.633 -5.739 -13.999 1.00 75.06 78 GLN A N 1
ATOM 616 C CA . GLN A 1 78 ? -1.446 -6.901 -13.616 1.00 75.06 78 GLN A CA 1
ATOM 617 C C . GLN A 1 78 ? -1.021 -7.515 -12.278 1.00 75.06 78 GLN A C 1
ATOM 619 O O . GLN A 1 78 ? -1.883 -7.917 -11.505 1.00 75.06 78 GLN A O 1
ATOM 624 N N . GLN A 1 79 ? 0.277 -7.551 -11.962 1.00 75.88 79 GLN A N 1
ATOM 625 C CA . GLN A 1 79 ? 0.756 -8.072 -10.680 1.00 75.88 79 GLN A CA 1
ATOM 626 C C . GLN A 1 79 ? 0.239 -7.223 -9.518 1.00 75.88 79 GLN A C 1
ATOM 628 O O . GLN A 1 79 ? -0.221 -7.779 -8.524 1.00 75.88 79 GLN A O 1
ATOM 633 N N . LEU A 1 80 ? 0.261 -5.895 -9.660 1.00 76.94 80 LEU A N 1
ATOM 634 C CA . LEU A 1 80 ? -0.241 -4.971 -8.645 1.00 76.94 80 LEU A CA 1
ATOM 635 C C . LEU A 1 80 ? -1.752 -5.148 -8.445 1.00 76.94 80 LEU A C 1
ATOM 637 O O . LEU A 1 80 ? -2.206 -5.376 -7.326 1.00 76.94 80 LEU A O 1
ATOM 641 N N . VAL A 1 81 ? -2.521 -5.125 -9.537 1.00 78.75 81 VAL A N 1
ATOM 642 C CA . VAL A 1 81 ? -3.984 -5.283 -9.494 1.00 78.75 81 VAL A CA 1
ATOM 643 C C . VAL A 1 81 ? -4.374 -6.635 -8.897 1.00 78.75 81 VAL A C 1
ATOM 645 O O . VAL A 1 81 ? -5.215 -6.699 -8.001 1.00 78.75 81 VAL A O 1
ATOM 648 N N . CYS A 1 82 ? -3.736 -7.719 -9.343 1.00 80.88 82 CYS A N 1
ATOM 649 C CA . CYS A 1 82 ? -4.008 -9.052 -8.825 1.00 80.88 82 CYS A CA 1
ATOM 650 C C . CYS A 1 82 ? -3.660 -9.160 -7.340 1.00 80.88 82 CYS A C 1
ATOM 652 O O . CYS A 1 82 ? -4.474 -9.666 -6.580 1.00 80.88 82 CYS A O 1
ATOM 654 N N . MET A 1 83 ? -2.491 -8.692 -6.901 1.00 81.75 83 MET A N 1
ATOM 655 C CA . MET A 1 83 ? -2.068 -8.855 -5.505 1.00 81.75 83 MET A CA 1
ATOM 656 C C . MET A 1 83 ? -2.880 -8.012 -4.519 1.00 81.75 83 MET A C 1
ATOM 658 O O . MET A 1 83 ? -3.101 -8.455 -3.392 1.00 81.75 83 MET A O 1
ATOM 662 N N . LEU A 1 84 ? -3.356 -6.834 -4.932 1.00 81.25 84 LEU A N 1
ATOM 663 C CA . LEU A 1 84 ? -4.207 -5.993 -4.087 1.00 81.25 84 LEU A CA 1
ATOM 664 C C . LEU A 1 84 ? -5.647 -6.513 -4.019 1.00 81.25 84 LEU A C 1
ATOM 666 O O . LEU A 1 84 ? -6.246 -6.510 -2.950 1.00 81.25 84 LEU A O 1
ATOM 670 N N . LEU A 1 85 ? -6.206 -6.990 -5.135 1.00 82.56 85 LEU A N 1
ATOM 671 C CA . LEU A 1 85 ? -7.628 -7.353 -5.217 1.00 82.56 85 LEU A CA 1
ATOM 672 C C . LEU A 1 85 ? -7.910 -8.851 -4.988 1.00 82.56 85 LEU A C 1
ATOM 674 O O . LEU A 1 85 ? -9.071 -9.276 -4.969 1.00 82.56 85 LEU A O 1
ATOM 678 N N . ARG A 1 86 ? -6.878 -9.689 -4.822 1.00 82.69 86 ARG A N 1
ATOM 679 C CA . ARG A 1 86 ? -7.040 -11.139 -4.637 1.00 82.69 86 ARG A CA 1
ATOM 680 C C . ARG A 1 86 ? -7.556 -11.480 -3.240 1.00 82.69 86 ARG A C 1
ATOM 682 O O . ARG A 1 86 ? -6.820 -11.459 -2.261 1.00 82.69 86 ARG A O 1
ATOM 689 N N . LYS A 1 87 ? -8.805 -11.950 -3.180 1.00 76.50 87 LYS A N 1
ATOM 690 C CA . LYS A 1 87 ? -9.486 -12.342 -1.930 1.00 76.50 87 LYS A CA 1
ATOM 691 C C . LYS A 1 87 ? -8.863 -13.546 -1.207 1.00 76.50 87 LYS A C 1
ATOM 693 O O . LYS A 1 87 ? -8.903 -13.604 0.011 1.00 76.50 87 LYS A O 1
ATOM 698 N N . GLY A 1 88 ? -8.308 -14.514 -1.943 1.00 78.81 88 GLY A N 1
ATOM 699 C CA . GLY A 1 88 ? -7.811 -15.772 -1.357 1.00 78.81 88 GLY A CA 1
ATOM 700 C C . GLY A 1 88 ? -6.382 -15.725 -0.802 1.00 78.81 88 GLY A C 1
ATOM 701 O O . GLY A 1 88 ? -5.974 -16.645 -0.106 1.00 78.81 88 GLY A O 1
ATOM 702 N N . ALA A 1 89 ? -5.611 -14.690 -1.137 1.00 82.00 89 ALA A N 1
ATOM 703 C CA . ALA A 1 89 ? -4.233 -14.510 -0.685 1.00 82.00 89 ALA A CA 1
ATOM 704 C C . ALA A 1 89 ? -3.907 -13.007 -0.700 1.00 82.00 89 ALA A C 1
ATOM 706 O O . ALA A 1 89 ? -3.228 -12.546 -1.622 1.00 82.00 89 ALA A O 1
ATOM 707 N N . PRO A 1 90 ? -4.471 -12.233 0.245 1.00 82.75 90 PRO A N 1
ATOM 708 C CA . PRO A 1 90 ? -4.292 -10.789 0.262 1.00 82.75 90 PRO A CA 1
ATOM 709 C C . PRO A 1 90 ? -2.838 -10.432 0.585 1.00 82.75 90 PRO A C 1
ATOM 711 O O . PRO A 1 90 ? -2.201 -11.084 1.415 1.00 82.75 90 PRO A O 1
ATOM 714 N N . LEU A 1 91 ? -2.322 -9.378 -0.055 1.00 84.56 91 LEU A N 1
ATOM 715 C CA . LEU A 1 91 ? -0.981 -8.851 0.223 1.00 84.56 91 LEU A CA 1
ATOM 716 C C . LEU A 1 91 ? -0.828 -8.417 1.689 1.00 84.56 91 LEU A C 1
ATOM 718 O O . LEU A 1 91 ? 0.208 -8.658 2.305 1.00 84.56 91 LEU A O 1
ATOM 722 N N . ILE A 1 92 ? -1.861 -7.777 2.235 1.00 87.81 92 ILE A N 1
ATOM 723 C CA . ILE A 1 92 ? -1.913 -7.295 3.614 1.00 87.81 92 ILE A CA 1
ATOM 724 C C . ILE A 1 92 ? -3.108 -7.969 4.276 1.00 87.81 92 ILE A C 1
ATOM 726 O O . ILE A 1 92 ? -4.237 -7.868 3.796 1.00 87.81 92 ILE A O 1
ATOM 730 N N . LYS A 1 93 ? -2.843 -8.711 5.352 1.00 84.56 93 LYS A N 1
ATOM 731 C CA . LYS A 1 93 ? -3.881 -9.437 6.087 1.00 84.56 93 LYS A CA 1
ATOM 732 C C . LYS A 1 93 ? -4.866 -8.453 6.711 1.00 84.56 93 LYS A C 1
ATOM 734 O O . LYS A 1 93 ? -4.472 -7.375 7.136 1.00 84.56 93 LYS A O 1
ATOM 739 N N . ASP A 1 94 ? -6.134 -8.846 6.756 1.00 87.06 94 ASP A N 1
ATOM 740 C CA . ASP A 1 94 ? -7.217 -8.114 7.427 1.00 87.06 94 ASP A CA 1
ATOM 741 C C . ASP A 1 94 ? -7.488 -6.690 6.903 1.00 87.06 94 ASP A C 1
ATOM 743 O O . ASP A 1 94 ? -8.240 -5.936 7.525 1.00 87.06 94 ASP A O 1
ATOM 747 N N . VAL A 1 95 ? -6.934 -6.346 5.733 1.00 87.88 95 VAL A N 1
ATOM 748 C CA . VAL A 1 95 ? -7.190 -5.093 5.016 1.00 87.88 95 VAL A CA 1
ATOM 749 C C . VAL A 1 95 ? -7.816 -5.405 3.662 1.00 87.88 95 VAL A C 1
ATOM 751 O O . VAL A 1 95 ? -7.228 -6.083 2.819 1.00 87.88 95 VAL A O 1
ATOM 754 N N . MET A 1 96 ? -9.017 -4.883 3.428 1.00 86.94 96 MET A N 1
ATOM 755 C CA . MET A 1 96 ? -9.679 -4.954 2.129 1.00 86.94 96 MET A CA 1
ATOM 756 C C . MET A 1 96 ? -9.215 -3.802 1.237 1.00 86.94 96 MET A C 1
ATOM 758 O O . MET A 1 96 ? -9.356 -2.641 1.608 1.00 86.94 96 MET A O 1
ATOM 762 N N . PHE A 1 97 ? -8.739 -4.105 0.033 1.00 86.38 97 PHE A N 1
ATOM 763 C CA . PHE A 1 97 ? -8.414 -3.088 -0.967 1.00 86.38 97 PHE A CA 1
ATOM 764 C C . PHE A 1 97 ? -9.539 -2.935 -1.987 1.00 86.38 97 PHE A C 1
ATOM 766 O O . PHE A 1 97 ? -10.055 -3.917 -2.524 1.00 86.38 97 PHE A O 1
ATOM 773 N N . GLN A 1 98 ? -9.875 -1.687 -2.291 1.00 83.94 98 GLN A N 1
ATOM 774 C CA . GLN A 1 98 ? -10.686 -1.298 -3.439 1.00 83.94 98 GLN A CA 1
ATOM 775 C C . GLN A 1 98 ? -9.881 -0.297 -4.254 1.00 83.94 98 GLN A C 1
ATOM 777 O O . GLN A 1 98 ? -9.323 0.631 -3.682 1.00 83.94 98 GLN A O 1
ATOM 782 N N . VAL A 1 99 ? -9.785 -0.482 -5.569 1.00 78.38 99 VAL A N 1
ATOM 783 C CA . VAL A 1 99 ? -8.986 0.402 -6.425 1.00 78.38 99 VAL A CA 1
ATOM 784 C C . VAL A 1 99 ? -9.848 0.945 -7.556 1.00 78.38 99 VAL A C 1
ATOM 786 O O . VAL A 1 99 ? -10.467 0.169 -8.283 1.00 78.38 99 VAL A O 1
ATOM 789 N N . SER A 1 100 ? -9.864 2.269 -7.709 1.00 79.00 100 SER A N 1
ATOM 790 C CA . SER A 1 100 ? -10.446 2.965 -8.859 1.00 79.00 100 SER A CA 1
ATOM 791 C C . SER A 1 100 ? -9.332 3.460 -9.785 1.00 79.00 100 SER A C 1
ATOM 793 O O . SER A 1 100 ? -8.403 4.130 -9.337 1.00 79.00 100 SER A O 1
ATOM 795 N N . PHE A 1 101 ? -9.416 3.123 -11.076 1.00 71.50 101 PHE A N 1
ATOM 796 C CA . PHE A 1 101 ? -8.380 3.401 -12.089 1.00 71.50 101 PHE A CA 1
ATOM 797 C C . PHE A 1 101 ? -8.718 4.567 -13.031 1.00 71.50 101 PHE A C 1
ATOM 799 O O . PHE A 1 101 ? -8.052 4.749 -14.050 1.00 71.50 101 PHE A O 1
ATOM 806 N N . CYS A 1 102 ? -9.784 5.312 -12.743 1.00 67.56 102 CYS A N 1
ATOM 807 C CA . CYS A 1 102 ? -10.307 6.356 -13.628 1.00 67.56 102 CYS A CA 1
ATOM 808 C C . CYS A 1 102 ? -10.456 7.704 -12.915 1.00 67.56 102 CYS A C 1
ATOM 810 O O . CYS A 1 102 ? -11.234 8.552 -13.346 1.00 67.56 102 CYS A O 1
ATOM 812 N N . GLU A 1 103 ? -9.742 7.898 -11.809 1.00 67.06 103 GLU A N 1
ATOM 813 C CA . GLU A 1 103 ? -9.901 9.080 -10.967 1.00 67.06 103 GLU A CA 1
ATOM 814 C C . GLU A 1 103 ? -8.787 10.058 -11.300 1.00 67.06 103 GLU A C 1
ATOM 816 O O . GLU A 1 103 ? -7.611 9.795 -11.055 1.00 67.06 103 GLU A O 1
ATOM 821 N N . LEU A 1 104 ? -9.172 11.172 -11.924 1.00 58.81 104 LEU A N 1
ATOM 822 C CA . LEU A 1 104 ? -8.224 12.027 -12.629 1.00 58.81 104 LEU A CA 1
ATOM 823 C C . LEU A 1 104 ? -7.191 12.695 -11.720 1.00 58.81 104 LEU A C 1
ATOM 825 O O . LEU A 1 104 ? -6.134 13.017 -12.240 1.00 58.81 104 LEU A O 1
ATOM 829 N N . PHE A 1 105 ? -7.434 12.907 -10.417 1.00 59.16 105 PHE A N 1
ATOM 830 C CA . PHE A 1 105 ? -6.478 13.638 -9.566 1.00 59.16 105 PHE A CA 1
ATOM 831 C C . PHE A 1 105 ? -6.859 13.668 -8.062 1.00 59.16 105 PHE A C 1
ATOM 833 O O . PHE A 1 105 ? -7.034 14.734 -7.481 1.00 59.16 105 PHE A O 1
ATOM 840 N N . ARG A 1 106 ? -7.042 12.529 -7.375 1.00 62.47 106 ARG A N 1
ATOM 841 C CA . ARG A 1 106 ? -7.310 12.551 -5.914 1.00 62.47 106 ARG A CA 1
ATOM 842 C C . ARG A 1 106 ? -6.017 12.490 -5.095 1.00 62.47 106 ARG A C 1
ATOM 844 O O . ARG A 1 106 ? -5.397 11.437 -5.016 1.00 62.47 106 ARG A O 1
ATOM 851 N N . GLY A 1 107 ? -5.645 13.599 -4.449 1.00 59.81 107 GLY A N 1
ATOM 852 C CA . GLY A 1 107 ? -4.625 13.625 -3.385 1.00 59.81 107 GLY A CA 1
ATOM 853 C C . GLY A 1 107 ? -3.159 13.735 -3.828 1.00 59.81 107 GLY A C 1
ATOM 854 O O . GLY A 1 107 ? -2.281 13.713 -2.970 1.00 59.81 107 GLY A O 1
ATOM 855 N N . LYS A 1 108 ? -2.873 13.884 -5.130 1.00 60.94 108 LYS A N 1
ATOM 856 C CA . LYS A 1 108 ? -1.499 14.063 -5.647 1.00 60.94 108 LYS A CA 1
ATOM 857 C C . LYS A 1 108 ? -0.855 15.391 -5.234 1.00 60.94 108 LYS A C 1
ATOM 859 O O . LYS A 1 108 ? 0.338 15.420 -4.959 1.00 60.94 108 LYS A O 1
ATOM 864 N N . GLU A 1 109 ? -1.653 16.453 -5.105 1.00 61.22 109 GLU A N 1
ATOM 865 C CA . GLU A 1 109 ? -1.168 17.823 -4.867 1.00 61.22 109 GLU A CA 1
ATOM 866 C C . GLU A 1 109 ? -0.264 17.969 -3.638 1.00 61.22 109 GLU A C 1
ATOM 868 O O . GLU A 1 109 ? 0.643 18.791 -3.656 1.00 61.22 109 GLU A O 1
ATOM 873 N N . HIS A 1 110 ? -0.496 17.191 -2.576 1.00 60.09 110 HIS A N 1
ATOM 874 C CA . HIS A 1 110 ? 0.338 17.256 -1.374 1.00 60.09 110 HIS A CA 1
ATOM 875 C C . HIS A 1 110 ? 1.667 16.524 -1.541 1.00 60.09 110 HIS A C 1
ATOM 877 O O . HIS A 1 110 ? 2.667 16.985 -1.017 1.00 60.09 110 HIS A O 1
ATOM 883 N N . VAL A 1 111 ? 1.701 15.398 -2.258 1.00 57.50 111 VAL A N 1
ATOM 884 C CA . VAL A 1 111 ? 2.929 14.604 -2.429 1.00 57.50 111 VAL A CA 1
ATOM 885 C C . VAL A 1 111 ? 3.870 15.268 -3.432 1.00 57.50 111 VAL A C 1
ATOM 887 O O . VAL A 1 111 ? 5.078 15.283 -3.206 1.00 57.50 111 VAL A O 1
ATOM 890 N N . ASP A 1 112 ? 3.323 15.867 -4.491 1.00 61.50 112 ASP A N 1
ATOM 891 C CA . ASP A 1 112 ? 4.107 16.542 -5.532 1.00 61.50 112 ASP A CA 1
ATOM 892 C C . ASP A 1 112 ? 4.823 17.808 -5.013 1.00 61.50 112 ASP A C 1
ATOM 894 O O . ASP A 1 112 ? 5.799 18.233 -5.615 1.00 61.50 112 ASP A O 1
ATOM 898 N N . GLN A 1 113 ? 4.406 18.383 -3.874 1.00 59.31 113 GLN A N 1
ATOM 899 C CA . GLN A 1 113 ? 5.104 19.511 -3.226 1.00 59.31 113 GLN A CA 1
ATOM 900 C C . GLN A 1 113 ? 6.449 19.129 -2.587 1.00 59.31 113 GLN A C 1
ATOM 902 O O . GLN A 1 113 ? 7.230 20.013 -2.239 1.00 59.31 113 GLN A O 1
ATOM 907 N N . PHE A 1 114 ? 6.713 17.834 -2.388 1.00 53.16 114 PHE A N 1
ATOM 908 C CA . PHE A 1 114 ? 7.944 17.340 -1.759 1.00 53.16 114 PHE A CA 1
ATOM 909 C C . PHE A 1 114 ? 9.030 16.936 -2.771 1.00 53.16 114 PHE A C 1
ATOM 911 O O . PHE A 1 114 ? 10.075 16.429 -2.355 1.00 53.16 114 PHE A O 1
ATOM 918 N N . PHE A 1 115 ? 8.789 17.150 -4.068 1.00 46.22 115 PHE A N 1
ATOM 919 C CA . PHE A 1 115 ? 9.726 16.922 -5.173 1.00 46.22 115 PHE A CA 1
ATOM 920 C C . PHE A 1 115 ? 10.050 18.236 -5.890 1.00 46.22 115 PHE A C 1
ATOM 922 O O . PHE A 1 115 ? 11.174 18.321 -6.436 1.00 46.22 115 PHE A O 1
#